Protein AF-A0A957NNP3-F1 (afdb_monomer_lite)

Structure (mmCIF, N/CA/C/O backbone):
data_AF-A0A957NNP3-F1
#
_entry.id   AF-A0A957NNP3-F1
#
loop_
_atom_site.group_PDB
_atom_site.id
_atom_site.type_symbol
_atom_site.label_atom_id
_atom_site.label_alt_id
_atom_site.label_comp_id
_atom_site.label_asym_id
_atom_site.label_entity_id
_atom_site.label_seq_id
_atom_site.pdbx_PDB_ins_code
_atom_site.Cartn_x
_atom_site.Cartn_y
_atom_site.Cartn_z
_atom_site.occupancy
_atom_site.B_iso_or_equiv
_atom_site.auth_seq_id
_atom_site.auth_comp_id
_atom_site.auth_asym_id
_atom_site.auth_atom_id
_atom_site.pdbx_PDB_model_num
ATOM 1 N N . MET A 1 1 ? 51.522 20.400 -14.961 1.00 45.00 1 MET A N 1
ATOM 2 C CA . MET A 1 1 ? 50.065 20.532 -15.173 1.00 45.00 1 MET A CA 1
ATOM 3 C C . MET A 1 1 ? 49.375 19.572 -14.214 1.00 45.00 1 MET A C 1
ATOM 5 O O . MET A 1 1 ? 49.396 18.373 -14.444 1.00 45.00 1 MET A O 1
ATOM 9 N N . ILE A 1 2 ? 48.921 20.078 -13.067 1.00 52.78 2 ILE A N 1
ATOM 10 C CA . ILE A 1 2 ? 48.320 19.296 -11.973 1.00 52.78 2 ILE A CA 1
ATOM 11 C C . ILE A 1 2 ? 46.794 19.469 -12.085 1.00 52.78 2 ILE A C 1
ATOM 13 O O . ILE A 1 2 ? 46.351 20.611 -12.205 1.00 52.78 2 ILE A O 1
ATOM 17 N N . PRO A 1 3 ? 45.986 18.390 -12.122 1.00 54.59 3 PRO A N 1
ATOM 18 C CA . PRO A 1 3 ? 44.580 18.483 -12.511 1.00 54.59 3 PRO A CA 1
ATOM 19 C C . PRO A 1 3 ? 43.700 19.078 -11.400 1.00 54.59 3 PRO A C 1
ATOM 21 O O . PRO A 1 3 ? 43.605 18.533 -10.300 1.00 54.59 3 PRO A O 1
ATOM 24 N N . MET A 1 4 ? 43.002 20.166 -11.740 1.00 53.56 4 MET A N 1
ATOM 25 C CA . MET A 1 4 ? 42.081 20.948 -10.894 1.00 53.56 4 MET A CA 1
ATOM 26 C C . MET A 1 4 ? 40.842 20.170 -10.393 1.00 53.56 4 MET A C 1
ATOM 28 O O . MET A 1 4 ? 40.128 20.649 -9.518 1.00 53.56 4 MET A O 1
ATOM 32 N N . GLN A 1 5 ? 40.601 18.944 -10.873 1.00 57.09 5 GLN A N 1
ATOM 33 C CA . GLN A 1 5 ? 39.438 18.116 -10.506 1.00 57.09 5 GLN A CA 1
ATOM 34 C C . GLN A 1 5 ? 39.446 17.648 -9.034 1.00 57.09 5 GLN A C 1
ATOM 36 O O . GLN A 1 5 ? 38.404 17.303 -8.482 1.00 57.09 5 GLN A O 1
ATOM 41 N N . LYS A 1 6 ? 40.615 17.617 -8.378 1.00 48.94 6 LYS A N 1
ATOM 42 C CA . LYS A 1 6 ? 40.778 17.004 -7.046 1.00 48.94 6 LYS A CA 1
ATOM 43 C C . LYS A 1 6 ? 40.419 17.922 -5.871 1.00 48.94 6 LYS A C 1
ATOM 45 O O . LYS A 1 6 ? 40.301 17.424 -4.762 1.00 48.94 6 LYS A O 1
ATOM 50 N N . TRP A 1 7 ? 40.230 19.227 -6.089 1.00 47.53 7 TRP A N 1
ATOM 51 C CA . TRP A 1 7 ? 39.907 20.188 -5.018 1.00 47.53 7 TRP A CA 1
ATOM 52 C C . TRP A 1 7 ? 38.413 20.494 -4.857 1.00 47.53 7 TRP A C 1
ATOM 54 O O . TRP A 1 7 ? 38.002 20.930 -3.785 1.00 47.53 7 TRP A O 1
ATOM 64 N N . LEU A 1 8 ? 37.582 20.192 -5.859 1.00 55.84 8 LEU A N 1
ATOM 65 C CA . LEU A 1 8 ? 36.124 20.323 -5.739 1.00 55.84 8 LEU A CA 1
ATOM 66 C C . LEU A 1 8 ? 35.516 19.202 -4.875 1.00 55.84 8 LEU A C 1
ATOM 68 O O . LEU A 1 8 ? 34.626 19.466 -4.072 1.00 55.84 8 LEU A O 1
ATOM 72 N N . LEU A 1 9 ? 36.046 17.974 -4.951 1.00 53.16 9 LEU A N 1
ATOM 73 C CA . LEU A 1 9 ? 35.546 16.838 -4.159 1.00 53.16 9 LEU A CA 1
ATOM 74 C C . LEU A 1 9 ? 35.877 16.943 -2.660 1.00 53.16 9 LEU A C 1
ATOM 76 O O . LEU A 1 9 ? 35.044 16.601 -1.824 1.00 53.16 9 LEU A O 1
ATOM 80 N N . THR A 1 10 ? 37.056 17.453 -2.294 1.00 52.78 10 THR A N 1
ATOM 81 C CA . THR A 1 10 ? 37.451 17.588 -0.880 1.00 52.78 10 THR A CA 1
ATOM 82 C C . THR A 1 10 ? 36.691 18.715 -0.178 1.00 52.78 10 THR A C 1
ATOM 84 O O . THR A 1 10 ? 36.373 18.606 1.005 1.00 52.78 10 THR A O 1
ATOM 87 N N . SER A 1 11 ? 36.344 19.782 -0.907 1.00 51.28 11 SER A N 1
ATOM 88 C CA . SER A 1 11 ? 35.591 20.917 -0.364 1.00 51.28 11 SER A CA 1
ATOM 89 C C . SER A 1 11 ? 34.114 20.571 -0.125 1.00 51.28 11 SER A C 1
ATOM 91 O O . SER A 1 11 ? 33.598 20.843 0.957 1.00 51.28 11 SER A O 1
ATOM 93 N N . VAL A 1 12 ? 33.461 19.855 -1.051 1.00 51.03 12 VAL A N 1
ATOM 94 C CA . VAL A 1 12 ? 32.070 19.390 -0.865 1.00 51.03 12 VAL A CA 1
ATOM 95 C C . VAL A 1 12 ? 31.968 18.369 0.279 1.00 51.03 12 VAL A C 1
ATOM 97 O O . VAL A 1 12 ? 31.033 18.435 1.074 1.00 51.03 12 VAL A O 1
ATOM 100 N N . CYS A 1 13 ? 32.969 17.495 0.447 1.00 40.59 13 CYS A N 1
ATOM 101 C CA . CYS A 1 13 ? 33.000 16.516 1.541 1.00 40.59 13 CYS A CA 1
ATOM 102 C C . CYS A 1 13 ? 33.143 17.168 2.934 1.00 40.59 13 CYS A C 1
ATOM 104 O O . CYS A 1 13 ? 32.608 16.667 3.921 1.00 40.59 13 CYS A O 1
ATOM 106 N N . THR A 1 14 ? 33.802 18.330 3.021 1.00 49.47 14 THR A N 1
ATOM 107 C CA . THR A 1 14 ? 34.000 19.031 4.303 1.00 49.47 14 THR A CA 1
ATOM 108 C C . THR A 1 14 ? 32.769 19.855 4.711 1.00 49.47 14 THR A C 1
ATOM 110 O O . THR A 1 14 ? 32.482 19.981 5.898 1.00 49.47 14 THR A O 1
ATOM 113 N N . VAL A 1 15 ? 31.987 20.361 3.747 1.00 45.94 15 VAL A N 1
ATOM 114 C CA . VAL A 1 15 ? 30.753 21.126 4.024 1.00 45.94 15 VAL A CA 1
ATOM 115 C C . VAL A 1 15 ? 29.612 20.219 4.513 1.00 45.94 15 VAL A C 1
ATOM 117 O O . VAL A 1 15 ? 28.857 20.618 5.397 1.00 45.94 15 VAL A O 1
ATOM 120 N N . VAL A 1 16 ? 29.525 18.974 4.027 1.00 49.66 16 VAL A N 1
ATOM 121 C CA . VAL A 1 16 ? 28.501 18.004 4.475 1.00 49.66 16 VAL A CA 1
ATOM 122 C C . VAL A 1 16 ? 28.732 17.544 5.923 1.00 49.66 16 VAL A C 1
ATOM 124 O O . VAL A 1 16 ? 27.773 17.295 6.650 1.00 49.66 16 VAL A O 1
ATOM 127 N N . LEU A 1 17 ? 29.983 17.506 6.394 1.00 47.06 17 LEU A N 1
ATOM 128 C CA . LEU A 1 17 ? 30.309 17.072 7.759 1.00 47.06 17 LEU A CA 1
ATOM 129 C C . LEU A 1 17 ? 30.000 18.115 8.850 1.00 47.06 17 LEU A C 1
ATOM 131 O O . LEU A 1 17 ? 29.878 17.742 10.014 1.00 47.06 17 LEU A O 1
ATOM 135 N N . ILE A 1 18 ? 29.828 19.397 8.507 1.00 48.03 18 ILE A N 1
ATOM 136 C CA . ILE A 1 18 ? 29.581 20.466 9.497 1.00 48.03 18 ILE A CA 1
ATOM 137 C C . ILE A 1 18 ? 28.079 20.675 9.774 1.00 48.03 18 ILE A C 1
ATOM 139 O O . ILE A 1 18 ? 27.718 21.158 10.846 1.00 48.03 18 ILE A O 1
ATOM 143 N N . PHE A 1 19 ? 27.178 20.232 8.891 1.00 40.00 19 PHE A N 1
ATOM 144 C CA . PHE A 1 19 ? 25.727 20.337 9.132 1.00 40.00 19 PHE A CA 1
ATOM 145 C C . PHE A 1 19 ? 25.160 19.240 10.054 1.00 40.00 19 PHE A C 1
ATOM 147 O O . PHE A 1 19 ? 24.037 19.362 10.537 1.00 40.00 19 PHE A O 1
ATOM 154 N N . VAL A 1 20 ? 25.940 18.194 10.349 1.00 49.53 20 VAL A N 1
ATOM 155 C CA . VAL A 1 20 ? 25.523 17.057 11.194 1.00 49.53 20 VAL A CA 1
ATOM 156 C C . VAL A 1 20 ? 25.648 17.350 12.702 1.00 49.53 20 VAL A C 1
ATOM 158 O O . VAL A 1 20 ? 25.096 16.619 13.517 1.00 49.53 20 VAL A O 1
ATOM 161 N N . ALA A 1 21 ? 26.309 18.440 13.108 1.00 53.97 21 ALA A N 1
ATOM 162 C CA . ALA A 1 21 ? 26.620 18.707 14.521 1.00 53.97 21 ALA A CA 1
ATOM 163 C C . ALA A 1 21 ? 25.778 19.819 15.191 1.00 53.97 21 ALA A C 1
ATOM 165 O O . ALA A 1 21 ? 26.074 20.200 16.322 1.00 53.97 21 ALA A O 1
ATOM 166 N N . GLY A 1 22 ? 24.759 20.370 14.516 1.00 48.19 22 GLY A N 1
ATOM 167 C CA . GLY A 1 22 ? 24.204 21.688 14.868 1.00 48.19 22 GLY A CA 1
ATOM 168 C C . GLY A 1 22 ? 22.703 21.808 15.138 1.00 48.19 22 GLY A C 1
ATOM 169 O O . GLY A 1 22 ? 22.242 22.932 15.320 1.00 48.19 22 GLY A O 1
ATOM 170 N N . CYS A 1 23 ? 21.921 20.727 15.182 1.00 36.09 23 CYS A N 1
ATOM 171 C CA . CYS A 1 23 ? 20.535 20.816 15.649 1.00 36.09 23 CYS A CA 1
ATOM 172 C C . CYS A 1 23 ? 20.313 19.826 16.786 1.00 36.09 23 CYS A C 1
ATOM 174 O O . CYS A 1 23 ? 20.590 18.638 16.664 1.00 36.09 23 CYS A O 1
ATOM 176 N N . ALA A 1 24 ? 19.912 20.388 17.917 1.00 50.41 24 ALA A N 1
ATOM 177 C CA . ALA A 1 24 ? 19.797 19.784 19.225 1.00 50.41 24 ALA A CA 1
ATOM 178 C C . ALA A 1 24 ? 19.289 18.335 19.238 1.00 50.41 24 ALA A C 1
ATOM 180 O O . ALA A 1 24 ? 18.303 17.975 18.599 1.00 50.41 24 ALA A O 1
ATOM 181 N N . LEU A 1 25 ? 19.932 17.558 20.107 1.00 53.69 25 LEU A N 1
ATOM 182 C CA . LEU A 1 25 ? 19.373 16.390 20.765 1.00 53.69 25 LEU A CA 1
ATOM 183 C C . LEU A 1 25 ? 17.970 16.718 21.294 1.00 53.69 25 LEU A C 1
ATOM 185 O O . LEU A 1 25 ? 17.814 17.300 22.366 1.00 53.69 25 LEU A O 1
ATOM 189 N N . GLN A 1 26 ? 16.951 16.316 20.550 1.00 56.22 26 GLN A N 1
ATOM 190 C CA . GLN A 1 26 ? 15.642 16.037 21.109 1.00 56.22 26 GLN A CA 1
ATOM 191 C C . GLN A 1 26 ? 15.427 14.542 20.907 1.00 56.22 26 GLN A C 1
ATOM 193 O O . GLN A 1 26 ? 15.399 14.097 19.757 1.00 56.22 26 GLN A O 1
ATOM 198 N N . PRO A 1 27 ? 15.312 13.726 21.970 1.00 55.25 27 PRO A N 1
ATOM 199 C CA . PRO A 1 27 ? 14.700 12.425 21.791 1.00 55.25 27 PRO A CA 1
ATOM 200 C C . PRO A 1 27 ? 13.289 12.694 21.267 1.00 55.25 27 PRO A C 1
ATOM 202 O O . PRO A 1 27 ? 12.442 13.222 21.987 1.00 55.25 27 PRO A O 1
ATOM 205 N N . ILE A 1 28 ? 13.054 12.382 19.994 1.00 58.28 28 ILE A N 1
ATOM 206 C CA . ILE A 1 28 ? 11.709 12.295 19.439 1.00 58.28 28 ILE A CA 1
ATOM 207 C C . ILE A 1 28 ? 11.090 11.090 20.148 1.00 58.28 28 ILE A C 1
ATOM 209 O O . ILE A 1 28 ? 11.238 9.948 19.720 1.00 58.28 28 ILE A O 1
ATOM 213 N N . GLN A 1 29 ? 10.504 11.314 21.322 1.00 55.88 29 GLN A N 1
ATOM 214 C CA . GLN A 1 29 ? 9.625 10.325 21.921 1.00 55.88 29 GLN A CA 1
ATOM 215 C C . GLN A 1 29 ? 8.462 10.174 20.939 1.00 55.88 29 GLN A C 1
ATOM 217 O O . GLN A 1 29 ? 7.832 11.185 20.620 1.00 55.88 29 GLN A O 1
ATOM 222 N N . PRO A 1 30 ? 8.152 8.968 20.436 1.00 57.44 30 PRO A N 1
ATOM 223 C CA . PRO A 1 30 ? 6.874 8.751 19.785 1.00 57.44 30 PRO A CA 1
ATOM 224 C C . PRO A 1 30 ? 5.788 8.949 20.851 1.00 57.44 30 PRO A C 1
ATOM 226 O O . PRO A 1 30 ? 5.414 8.029 21.576 1.00 57.44 30 PRO A O 1
ATOM 229 N N . THR A 1 31 ? 5.311 10.186 21.011 1.00 60.16 31 THR A N 1
ATOM 230 C CA . THR A 1 31 ? 4.087 10.480 21.752 1.00 60.16 31 THR A CA 1
ATOM 231 C C . THR A 1 31 ? 2.938 10.058 20.860 1.00 60.16 31 THR A C 1
ATOM 233 O O . THR A 1 31 ? 2.393 10.821 20.073 1.00 60.16 31 THR A O 1
ATOM 236 N N . GLY A 1 32 ? 2.650 8.772 20.955 1.00 52.97 32 GLY A N 1
ATOM 237 C CA . GLY A 1 32 ? 1.648 8.095 20.171 1.00 52.97 32 GLY A CA 1
ATOM 238 C C . GLY A 1 32 ? 1.710 6.622 20.505 1.00 52.97 32 GLY A C 1
ATOM 239 O O . GLY A 1 32 ? 2.036 5.804 19.655 1.00 52.97 32 GLY A O 1
ATOM 240 N N . ALA A 1 33 ? 1.377 6.271 21.749 1.00 58.78 33 ALA A N 1
ATOM 241 C CA . ALA A 1 33 ? 0.719 4.995 21.970 1.00 58.78 33 ALA A CA 1
ATOM 242 C C . ALA A 1 33 ? -0.636 5.107 21.259 1.00 58.78 33 ALA A C 1
ATOM 244 O O . ALA A 1 33 ? -1.652 5.431 21.873 1.00 58.78 33 ALA A O 1
ATOM 245 N N . GLY A 1 34 ? -0.614 4.951 19.931 1.00 51.41 34 GLY A N 1
ATOM 246 C CA . GLY A 1 34 ? -1.809 4.673 19.164 1.00 51.41 34 GLY A CA 1
ATOM 247 C C . GLY A 1 34 ? -2.440 3.484 19.854 1.00 51.41 34 GLY A C 1
ATOM 248 O O . GLY A 1 34 ? -1.780 2.467 20.075 1.00 51.41 34 GLY A O 1
ATOM 249 N N . THR A 1 35 ? -3.664 3.668 20.323 1.00 50.19 35 THR A N 1
ATOM 250 C CA . THR A 1 35 ? -4.441 2.598 20.919 1.00 50.19 35 THR A CA 1
ATOM 251 C C . THR A 1 35 ? -4.544 1.542 19.831 1.00 50.19 35 THR A C 1
ATOM 253 O O . THR A 1 35 ? -5.292 1.709 18.872 1.00 50.19 35 THR A O 1
ATOM 256 N N . GLN A 1 36 ? -3.704 0.508 19.911 1.00 57.47 36 GLN A N 1
ATOM 257 C CA . GLN A 1 36 ? -3.838 -0.654 19.053 1.00 57.47 36 GLN A CA 1
ATOM 258 C C . GLN A 1 36 ? -5.286 -1.105 19.236 1.00 57.47 36 GLN A C 1
ATOM 260 O O . GLN A 1 36 ? -5.696 -1.251 20.394 1.00 57.47 36 GLN A O 1
ATOM 265 N N . PRO A 1 37 ? -6.079 -1.269 18.165 1.00 59.91 37 PRO A N 1
ATOM 266 C CA . PRO A 1 37 ? -7.419 -1.793 18.309 1.00 59.91 37 PRO A CA 1
ATOM 267 C C . PRO A 1 37 ? -7.274 -3.167 18.959 1.00 59.91 37 PRO A C 1
ATOM 269 O O . PRO A 1 37 ? -6.854 -4.137 18.327 1.00 59.91 37 PRO A O 1
ATOM 272 N N . THR A 1 38 ? -7.545 -3.260 20.257 1.00 53.78 38 THR A N 1
ATOM 273 C CA . THR A 1 38 ? -7.820 -4.530 20.906 1.00 53.78 38 THR A CA 1
ATOM 274 C C . THR A 1 38 ? -9.114 -4.979 20.262 1.00 53.78 38 THR A C 1
ATOM 276 O O . THR A 1 38 ? -10.176 -4.450 20.580 1.00 53.78 38 THR A O 1
ATOM 279 N N . GLY A 1 39 ? -8.996 -5.857 19.262 1.00 60.16 39 GLY A N 1
ATOM 280 C CA . GLY A 1 39 ? -10.104 -6.396 18.487 1.00 60.16 39 GLY A CA 1
ATOM 281 C C . GLY A 1 39 ? -11.089 -7.109 19.401 1.00 60.16 39 GLY A C 1
ATOM 282 O O . GLY A 1 39 ? -11.026 -8.321 19.589 1.00 60.16 39 GLY A O 1
ATOM 283 N N . ALA A 1 40 ? -11.987 -6.341 20.004 1.00 56.44 40 ALA A N 1
ATOM 284 C CA . ALA A 1 40 ? -13.113 -6.835 20.756 1.00 56.44 40 ALA A CA 1
ATOM 285 C C . ALA A 1 40 ? -14.170 -7.288 19.745 1.00 56.44 40 ALA A C 1
ATOM 287 O O . ALA A 1 40 ? -15.031 -6.510 19.363 1.00 56.44 40 ALA A O 1
ATOM 288 N N . GLY A 1 41 ? -14.068 -8.537 19.283 1.00 58.16 41 GLY A N 1
ATOM 289 C CA . GLY A 1 41 ? -15.188 -9.302 18.721 1.00 58.16 41 GLY A CA 1
ATOM 290 C C . GLY A 1 41 ? -16.009 -8.652 17.599 1.00 58.16 41 GLY A C 1
ATOM 291 O O . GLY A 1 41 ? -17.196 -8.952 17.491 1.00 58.16 41 GLY A O 1
ATOM 292 N N . THR A 1 42 ? -15.429 -7.779 16.776 1.00 67.56 42 THR A N 1
ATOM 293 C CA . THR A 1 42 ? -16.121 -7.228 15.604 1.00 67.56 42 THR A CA 1
ATOM 294 C C . THR A 1 42 ? -16.102 -8.261 14.483 1.00 67.56 42 THR A C 1
ATOM 296 O O . THR A 1 42 ? -15.046 -8.810 14.167 1.00 67.56 42 THR A O 1
ATOM 299 N N . VAL A 1 43 ? -17.263 -8.528 13.876 1.00 84.62 43 VAL A N 1
ATOM 300 C CA . VAL A 1 43 ? -17.341 -9.325 12.644 1.00 84.62 43 VAL A CA 1
ATOM 301 C C . VAL A 1 43 ? -16.458 -8.640 11.595 1.00 84.62 43 VAL A C 1
ATOM 303 O O . VAL A 1 43 ? -16.671 -7.450 11.342 1.00 84.62 43 VAL A O 1
ATOM 306 N N . PRO A 1 44 ? -15.465 -9.337 11.018 1.00 86.75 44 PRO A N 1
ATOM 307 C CA . PRO A 1 44 ? -14.641 -8.753 9.975 1.00 86.75 44 PRO A CA 1
ATOM 308 C C . PRO A 1 44 ? -15.493 -8.271 8.798 1.00 86.75 44 PRO A C 1
ATOM 310 O O . PRO A 1 44 ? -16.488 -8.900 8.429 1.00 86.75 44 PRO A O 1
ATOM 313 N N . ILE A 1 45 ? -15.107 -7.149 8.201 1.00 89.62 45 ILE A N 1
ATOM 314 C CA . ILE A 1 45 ? -15.766 -6.603 7.011 1.00 89.62 45 ILE A CA 1
ATOM 315 C C . ILE A 1 45 ? -14.861 -6.752 5.789 1.00 89.62 45 ILE A C 1
ATOM 317 O O . ILE A 1 45 ? -13.649 -6.928 5.898 1.00 89.62 45 ILE A O 1
ATOM 321 N N . LYS A 1 46 ? -15.435 -6.657 4.591 1.00 91.31 46 LYS A N 1
ATOM 322 C CA . LYS A 1 46 ? -14.629 -6.500 3.376 1.00 91.31 46 LYS A CA 1
ATOM 323 C C . LYS A 1 46 ? -14.187 -5.048 3.250 1.00 91.31 46 LYS A C 1
ATOM 325 O O . LYS A 1 46 ? -14.996 -4.148 3.475 1.00 91.31 46 LYS A O 1
ATOM 330 N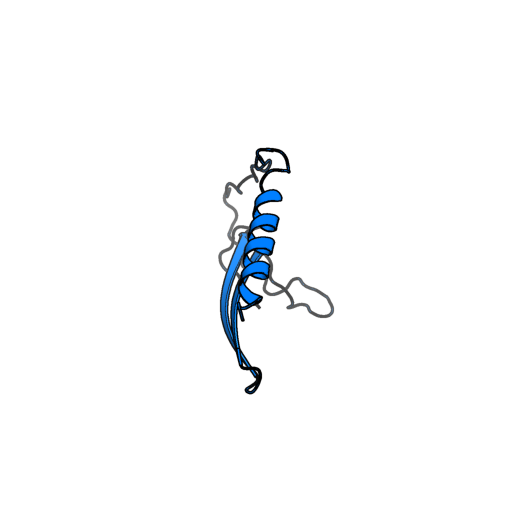 N . GLY A 1 47 ? -12.939 -4.825 2.845 1.00 90.25 47 GLY A N 1
ATOM 331 C CA . GLY A 1 47 ? -12.485 -3.511 2.403 1.00 90.25 47 GLY A CA 1
ATOM 332 C C . GLY A 1 47 ? -13.384 -2.993 1.280 1.00 90.25 47 GLY A C 1
ATOM 333 O O . GLY A 1 47 ? -13.831 -3.766 0.426 1.00 90.25 47 GLY A O 1
ATOM 334 N N . ALA A 1 48 ? -13.697 -1.700 1.305 1.00 91.44 48 ALA A N 1
ATOM 335 C CA . ALA A 1 48 ? -14.518 -1.092 0.263 1.00 91.44 48 ALA A CA 1
ATOM 336 C C . ALA A 1 48 ? -13.709 -1.012 -1.038 1.00 91.44 48 ALA A C 1
ATOM 338 O O . ALA A 1 48 ? -12.519 -0.712 -0.992 1.00 91.44 48 ALA A O 1
ATOM 339 N N . ALA A 1 49 ? -14.343 -1.289 -2.177 1.00 91.12 49 ALA A N 1
ATOM 340 C CA . ALA A 1 49 ? -13.739 -1.173 -3.513 1.00 91.12 49 ALA A CA 1
ATOM 341 C C . ALA A 1 49 ? -13.961 0.217 -4.146 1.00 91.12 49 ALA A C 1
ATOM 343 O O . ALA A 1 49 ? -13.858 0.373 -5.354 1.00 91.12 49 ALA A O 1
ATOM 344 N N . GLY A 1 50 ? -14.400 1.184 -3.339 1.00 90.50 50 GLY A N 1
ATOM 345 C CA . GLY A 1 50 ? -14.759 2.535 -3.748 1.00 90.50 50 GLY A CA 1
ATOM 346 C C . GLY A 1 50 ? -15.136 3.367 -2.527 1.00 90.50 50 GLY A C 1
ATOM 347 O O . GLY A 1 50 ? -15.657 2.827 -1.544 1.00 90.50 50 GLY A O 1
ATOM 348 N N . LEU A 1 51 ? -14.871 4.672 -2.575 1.00 88.44 51 LEU A N 1
ATOM 349 C CA . LEU A 1 51 ? -15.223 5.612 -1.502 1.00 88.44 51 LEU A CA 1
ATOM 350 C C . LEU A 1 51 ? -16.580 6.305 -1.717 1.00 88.44 51 LEU A C 1
ATOM 352 O O . LEU A 1 51 ? -17.045 7.008 -0.821 1.00 88.44 51 LEU A O 1
ATOM 356 N N . GLY A 1 52 ? -17.240 6.068 -2.858 1.00 89.88 52 GLY A N 1
ATOM 357 C CA . GLY A 1 52 ? -18.604 6.540 -3.116 1.00 89.88 52 GLY A CA 1
ATOM 358 C C . GLY A 1 52 ? -18.714 7.996 -3.575 1.00 89.88 52 GLY A C 1
ATOM 359 O O . GLY A 1 52 ? -19.735 8.629 -3.316 1.00 89.88 52 GLY A O 1
ATOM 360 N N . ASP A 1 53 ? -17.689 8.528 -4.243 1.00 91.00 53 ASP A N 1
ATOM 361 C CA . ASP A 1 53 ? -17.782 9.821 -4.930 1.00 91.00 53 ASP A CA 1
ATOM 362 C C . ASP A 1 53 ? -18.857 9.789 -6.037 1.00 91.00 53 ASP A C 1
ATOM 364 O O . ASP A 1 53 ? -19.066 8.764 -6.685 1.00 91.00 53 ASP A O 1
ATOM 368 N N . GLU A 1 54 ? -19.552 10.905 -6.266 1.00 94.44 54 GLU A N 1
ATOM 369 C CA . GLU A 1 54 ? -20.655 10.962 -7.239 1.00 94.44 54 GLU A CA 1
ATOM 370 C C . GLU A 1 54 ? -20.168 10.798 -8.686 1.00 94.44 54 GLU A C 1
ATOM 372 O O . GLU A 1 54 ? -20.847 10.181 -9.510 1.00 94.44 54 GLU A O 1
ATOM 377 N N . LEU A 1 55 ? -18.984 11.328 -8.997 1.00 94.75 55 LEU A N 1
ATOM 378 C CA . LEU A 1 55 ? -18.400 11.260 -10.334 1.00 94.75 55 LEU A CA 1
ATOM 379 C C . LEU A 1 55 ? -17.587 9.975 -10.522 1.00 94.75 55 LEU A C 1
ATOM 381 O O . LEU A 1 55 ? -17.564 9.418 -11.622 1.00 94.75 55 LEU A O 1
ATOM 385 N N . PHE A 1 56 ? -16.954 9.485 -9.454 1.00 93.06 56 PHE A N 1
ATOM 386 C CA . PHE A 1 56 ? -16.107 8.293 -9.465 1.00 93.06 56 PHE A CA 1
ATOM 387 C C . PHE A 1 56 ? -16.441 7.345 -8.301 1.00 93.06 56 PHE A C 1
ATOM 389 O O . PHE A 1 56 ? -15.635 7.166 -7.386 1.00 93.06 56 PHE A O 1
ATOM 396 N N . PRO A 1 57 ? -17.601 6.668 -8.333 1.00 90.50 57 PRO A N 1
ATOM 397 C CA . PRO A 1 57 ? -18.082 5.872 -7.198 1.00 90.50 57 PRO A CA 1
ATOM 398 C C . PRO A 1 57 ? -17.159 4.708 -6.818 1.00 90.50 57 PRO A C 1
ATOM 400 O O . PRO A 1 57 ? -17.128 4.300 -5.657 1.00 90.50 57 PRO A O 1
ATOM 403 N N . ASN A 1 58 ? -16.381 4.211 -7.783 1.00 90.56 58 ASN A N 1
ATOM 404 C CA . ASN A 1 58 ? -15.439 3.106 -7.604 1.00 90.56 58 ASN A CA 1
ATOM 405 C C . ASN A 1 58 ? -14.006 3.576 -7.302 1.00 90.56 58 ASN A C 1
ATOM 407 O O . ASN A 1 58 ? -13.113 2.746 -7.215 1.00 90.56 58 ASN A O 1
ATOM 411 N N . ALA A 1 59 ? -13.751 4.885 -7.199 1.00 91.00 59 ALA A N 1
ATOM 412 C CA . ALA A 1 59 ? -12.408 5.376 -6.917 1.00 91.00 59 ALA A CA 1
ATOM 413 C C . ALA A 1 59 ? -12.053 5.216 -5.435 1.00 91.00 59 ALA A C 1
ATOM 415 O O . ALA A 1 59 ? -12.856 5.506 -4.539 1.00 91.00 59 ALA A O 1
ATOM 416 N N . GLY A 1 60 ? -10.805 4.816 -5.199 1.00 90.44 60 GLY A N 1
ATOM 417 C CA . GLY A 1 60 ? -10.251 4.616 -3.868 1.00 90.44 60 GLY A CA 1
ATOM 418 C C . GLY A 1 60 ? -10.710 3.317 -3.208 1.00 90.44 60 GLY A C 1
ATOM 419 O O . GLY A 1 60 ? -11.580 2.605 -3.692 1.00 90.44 60 GLY A O 1
ATOM 420 N N . ASN A 1 61 ? -10.107 3.015 -2.064 1.00 94.00 61 ASN A N 1
ATOM 421 C CA . ASN A 1 61 ? -10.349 1.785 -1.323 1.00 94.00 61 ASN A CA 1
ATOM 422 C C . ASN A 1 61 ? -10.495 2.104 0.165 1.00 94.00 61 ASN A C 1
ATOM 424 O O . ASN A 1 61 ? -9.849 3.018 0.677 1.00 94.00 61 ASN A O 1
ATOM 428 N N . GLY A 1 62 ? -11.375 1.375 0.850 1.00 91.62 62 GLY A N 1
ATOM 429 C CA . GLY A 1 62 ? -11.727 1.645 2.246 1.00 91.62 62 GLY A CA 1
ATOM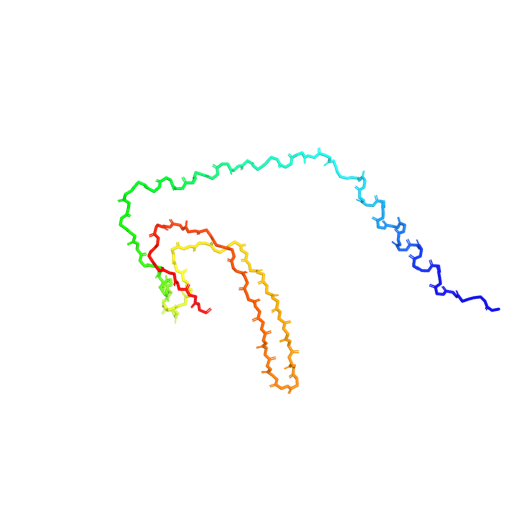 430 C C . GLY A 1 62 ? -11.359 0.515 3.202 1.00 91.62 62 GLY A C 1
ATOM 431 O O . GLY A 1 62 ? -11.174 -0.633 2.801 1.00 91.62 62 GLY A O 1
ATOM 432 N N . GLY A 1 63 ? -11.330 0.840 4.496 1.00 93.56 63 GLY A N 1
ATOM 433 C CA . GLY A 1 63 ? -11.018 -0.098 5.582 1.00 93.56 63 GLY A CA 1
ATOM 434 C C . GLY A 1 63 ? -9.565 -0.049 6.060 1.00 93.56 63 GLY A C 1
ATOM 435 O O . GLY A 1 63 ? -9.213 -0.710 7.038 1.00 93.56 63 GLY A O 1
ATOM 436 N N . TYR A 1 64 ? -8.731 0.753 5.404 1.00 94.69 64 TYR A N 1
ATOM 437 C CA . TYR A 1 64 ? -7.357 1.017 5.800 1.00 94.69 64 TYR A CA 1
ATOM 438 C C . TYR A 1 64 ? -6.950 2.439 5.404 1.00 94.69 64 TYR A C 1
ATOM 440 O O . TYR A 1 64 ? -7.527 3.031 4.495 1.00 94.69 64 TYR A O 1
ATOM 448 N N . ASP A 1 65 ? -5.964 2.971 6.112 1.00 94.06 65 ASP A N 1
ATOM 449 C CA . ASP A 1 65 ? -5.290 4.229 5.820 1.00 94.06 65 ASP A CA 1
ATOM 450 C C . ASP A 1 65 ? -3.874 3.918 5.327 1.00 94.06 65 ASP A C 1
ATOM 452 O O . ASP A 1 65 ? -3.143 3.153 5.961 1.00 94.06 65 ASP A O 1
ATOM 456 N N . VAL A 1 66 ? -3.486 4.444 4.165 1.00 95.50 66 VAL A N 1
ATOM 457 C CA . VAL A 1 66 ? -2.150 4.185 3.618 1.00 95.50 66 VAL A CA 1
ATOM 458 C C . VAL A 1 66 ? -1.172 5.196 4.183 1.00 95.50 66 VAL A C 1
ATOM 460 O O . VAL A 1 66 ? -1.324 6.398 4.001 1.00 95.50 66 VAL A O 1
ATOM 463 N N . GLN A 1 67 ? -0.111 4.699 4.809 1.00 97.62 67 GLN A N 1
ATOM 464 C CA . GLN A 1 67 ? 0.913 5.546 5.405 1.00 97.62 67 GLN A CA 1
ATOM 465 C C . GLN A 1 67 ? 2.072 5.817 4.452 1.00 97.62 67 GLN A C 1
ATOM 467 O O . GLN A 1 67 ? 2.630 6.913 4.464 1.00 97.62 67 GLN A O 1
ATOM 472 N N . GLN A 1 68 ? 2.469 4.815 3.663 1.00 97.94 68 GLN A N 1
ATOM 473 C CA . GLN A 1 68 ? 3.640 4.923 2.802 1.00 97.94 68 GLN A CA 1
ATOM 474 C C . GLN A 1 68 ? 3.560 3.986 1.601 1.00 97.94 68 GLN A C 1
ATOM 476 O O . GLN A 1 68 ? 3.124 2.840 1.713 1.00 97.94 68 GLN A O 1
ATOM 481 N N . TYR A 1 69 ? 4.074 4.485 0.481 1.00 97.50 69 TYR A N 1
ATOM 482 C CA . TYR A 1 69 ? 4.427 3.702 -0.691 1.00 97.50 69 TYR A CA 1
ATOM 483 C C . TYR A 1 69 ? 5.939 3.723 -0.856 1.00 97.50 69 TYR A C 1
ATOM 485 O O . TYR A 1 69 ? 6.546 4.796 -0.872 1.00 97.50 69 TYR A O 1
ATOM 493 N N . ASP A 1 70 ? 6.520 2.544 -1.001 1.00 98.38 70 ASP A N 1
ATOM 494 C CA . ASP A 1 70 ? 7.880 2.365 -1.484 1.00 98.38 70 ASP A CA 1
ATOM 495 C C . ASP A 1 70 ? 7.800 1.684 -2.851 1.00 98.38 70 ASP A C 1
ATOM 497 O O . ASP A 1 70 ? 7.221 0.601 -2.983 1.00 98.38 70 ASP A O 1
ATOM 501 N N . LEU A 1 71 ? 8.294 2.372 -3.879 1.00 98.00 71 LEU A N 1
ATOM 502 C CA . LEU A 1 71 ? 8.171 1.970 -5.273 1.00 98.00 71 LEU A CA 1
ATOM 503 C C . LEU A 1 71 ? 9.566 1.844 -5.878 1.00 98.00 71 LEU A C 1
ATOM 505 O O . LEU A 1 71 ? 10.252 2.847 -6.083 1.00 98.00 71 LEU A O 1
ATOM 509 N N . ASP A 1 72 ? 9.946 0.620 -6.225 1.00 98.25 72 ASP A N 1
ATOM 510 C CA . ASP A 1 72 ? 11.141 0.342 -7.015 1.00 98.25 72 ASP A CA 1
ATOM 511 C C . ASP A 1 72 ? 10.718 0.109 -8.466 1.00 98.25 72 ASP A C 1
ATOM 513 O O . ASP A 1 72 ? 10.091 -0.907 -8.781 1.00 98.25 72 ASP A O 1
ATOM 517 N N . LEU A 1 73 ? 10.993 1.087 -9.331 1.00 98.19 73 LEU A N 1
ATOM 518 C CA . LEU A 1 73 ? 10.517 1.121 -10.711 1.00 98.19 73 LEU A CA 1
ATOM 519 C C . LEU A 1 73 ? 11.683 1.168 -11.701 1.00 98.19 73 LEU A C 1
ATOM 521 O O . LEU A 1 73 ? 12.556 2.032 -11.631 1.00 98.19 73 LEU A O 1
ATOM 525 N N . ALA A 1 74 ? 11.613 0.307 -12.711 1.00 98.19 74 ALA A N 1
ATOM 526 C CA . ALA A 1 74 ? 12.388 0.402 -13.937 1.00 98.19 74 ALA A CA 1
ATOM 527 C C . ALA A 1 74 ? 11.493 0.934 -15.064 1.00 98.19 74 ALA A C 1
ATOM 529 O O . ALA A 1 74 ? 10.425 0.382 -15.341 1.00 98.19 74 ALA A O 1
ATOM 530 N N . VAL A 1 75 ? 11.939 2.011 -15.712 1.00 97.88 75 VAL A N 1
ATOM 531 C CA . VAL A 1 75 ? 11.180 2.718 -16.751 1.00 97.88 75 VAL A CA 1
ATOM 532 C C . VAL A 1 75 ? 11.910 2.625 -18.085 1.00 97.88 75 VAL A C 1
ATOM 534 O O . VAL A 1 75 ? 13.035 3.108 -18.220 1.00 97.88 75 VAL A O 1
ATOM 537 N N . ASP A 1 76 ? 11.239 2.066 -19.088 1.00 97.75 76 ASP A N 1
ATOM 538 C CA . ASP A 1 76 ? 11.632 2.150 -20.491 1.00 97.75 76 ASP A CA 1
ATOM 539 C C . ASP A 1 76 ? 10.730 3.161 -21.204 1.00 97.75 76 ASP A C 1
ATOM 541 O O . ASP A 1 76 ? 9.600 2.870 -21.600 1.00 97.75 76 ASP A O 1
ATOM 545 N N . VAL A 1 77 ? 11.244 4.380 -21.362 1.00 97.44 77 VAL A N 1
ATOM 546 C CA . VAL A 1 77 ? 10.507 5.484 -21.988 1.00 97.44 77 VAL A CA 1
ATOM 547 C C . VAL A 1 77 ? 10.307 5.254 -23.487 1.00 97.44 77 VAL A C 1
ATOM 549 O O . VAL A 1 77 ? 9.268 5.625 -24.025 1.00 97.44 77 VAL A O 1
ATOM 552 N N . ALA A 1 78 ? 11.280 4.643 -24.172 1.00 97.75 78 ALA A N 1
ATOM 553 C CA . ALA A 1 78 ? 11.237 4.476 -25.624 1.00 97.75 78 ALA A CA 1
ATOM 554 C C . ALA A 1 78 ? 10.140 3.492 -26.045 1.00 97.75 78 ALA A C 1
ATOM 556 O O . ALA A 1 78 ? 9.476 3.706 -27.059 1.00 97.75 78 ALA A O 1
ATOM 557 N N . ASN A 1 79 ? 9.933 2.447 -25.240 1.00 97.81 79 ASN A N 1
ATOM 558 C CA . ASN A 1 79 ? 8.891 1.447 -25.464 1.00 97.81 79 ASN A CA 1
ATOM 559 C C . ASN A 1 79 ? 7.617 1.694 -24.636 1.00 97.81 79 ASN A C 1
ATOM 561 O O . ASN A 1 79 ? 6.652 0.947 -24.780 1.00 97.81 79 ASN A O 1
ATOM 565 N N . ASN A 1 80 ? 7.595 2.743 -23.805 1.00 97.44 80 ASN A N 1
ATOM 566 C CA . ASN A 1 80 ? 6.493 3.098 -22.906 1.00 97.44 80 ASN A CA 1
ATOM 567 C C . ASN A 1 80 ? 6.091 1.952 -21.954 1.00 97.44 80 ASN A C 1
ATOM 569 O O . ASN A 1 80 ? 4.916 1.602 -21.833 1.00 97.44 80 ASN A O 1
ATOM 573 N N . ILE A 1 81 ? 7.084 1.349 -21.296 1.00 98.25 81 ILE A N 1
ATOM 574 C CA . ILE A 1 81 ? 6.902 0.240 -20.352 1.00 98.25 81 ILE A CA 1
ATOM 575 C C . ILE A 1 81 ? 7.448 0.643 -18.982 1.00 98.25 81 ILE A C 1
ATOM 577 O O . ILE A 1 81 ? 8.531 1.217 -18.872 1.00 98.25 81 ILE A O 1
ATOM 581 N N . ILE A 1 82 ? 6.711 0.293 -17.927 1.00 98.00 82 ILE A N 1
ATOM 582 C CA . ILE A 1 82 ? 7.159 0.404 -16.538 1.00 98.00 82 ILE A CA 1
ATOM 583 C C . ILE A 1 82 ? 7.007 -0.966 -15.886 1.00 98.00 82 ILE A C 1
ATOM 585 O O . ILE A 1 82 ? 5.957 -1.599 -15.985 1.00 98.00 82 ILE A O 1
ATOM 589 N N . THR A 1 83 ? 8.057 -1.414 -15.212 1.00 98.25 83 THR A N 1
ATOM 590 C CA . THR A 1 83 ? 8.049 -2.628 -14.388 1.00 98.25 83 THR A CA 1
ATOM 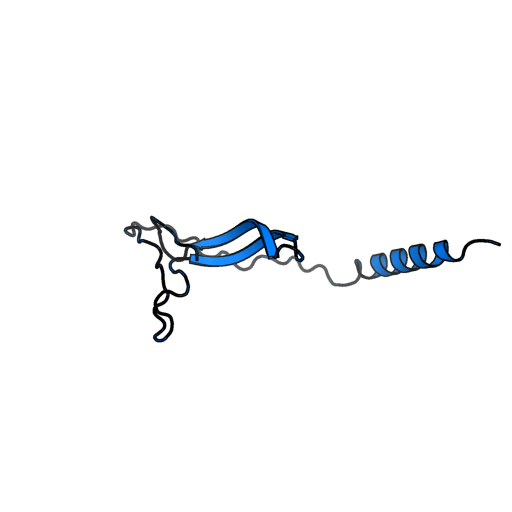591 C C . THR A 1 83 ? 8.572 -2.288 -13.009 1.00 98.25 83 THR A C 1
ATOM 593 O O . THR A 1 83 ? 9.426 -1.414 -12.891 1.00 98.25 83 THR A O 1
ATOM 596 N N . GLY A 1 84 ? 8.122 -2.978 -11.969 1.00 96.94 84 GLY A N 1
ATOM 597 C CA . GLY A 1 84 ? 8.616 -2.684 -10.636 1.00 96.94 84 GLY A CA 1
ATOM 598 C C . GLY A 1 84 ? 7.941 -3.470 -9.531 1.00 96.94 84 GLY A C 1
ATOM 599 O O . GLY A 1 84 ? 7.077 -4.311 -9.785 1.00 96.94 84 GLY A O 1
ATOM 600 N N . THR A 1 85 ? 8.349 -3.163 -8.306 1.00 98.50 85 THR A N 1
ATOM 601 C CA . THR A 1 85 ? 7.758 -3.685 -7.073 1.00 98.50 85 THR A CA 1
ATOM 602 C C . THR A 1 85 ? 7.217 -2.524 -6.252 1.00 98.50 85 THR A C 1
ATOM 604 O O . THR A 1 85 ? 7.898 -1.518 -6.071 1.00 98.50 85 THR A O 1
ATOM 607 N N . ALA A 1 86 ? 6.002 -2.684 -5.733 1.00 97.75 86 ALA A N 1
ATOM 608 C CA . ALA A 1 86 ? 5.400 -1.753 -4.793 1.00 97.75 86 ALA A CA 1
ATOM 609 C C . ALA A 1 86 ? 5.278 -2.416 -3.418 1.00 97.75 86 ALA A C 1
ATOM 611 O O . ALA A 1 86 ? 4.640 -3.462 -3.286 1.00 97.75 86 ALA A O 1
ATOM 612 N N . THR A 1 87 ? 5.861 -1.796 -2.395 1.00 98.19 87 THR A N 1
ATOM 613 C CA . THR A 1 87 ? 5.606 -2.132 -0.991 1.00 98.19 87 THR A CA 1
ATOM 614 C C . THR A 1 87 ? 4.720 -1.052 -0.390 1.00 98.19 87 THR A C 1
ATOM 616 O O . THR A 1 87 ? 5.063 0.129 -0.404 1.00 98.19 87 THR A O 1
ATOM 619 N N . ILE A 1 88 ? 3.567 -1.453 0.142 1.00 97.19 88 ILE A N 1
ATOM 620 C CA . ILE A 1 88 ? 2.573 -0.538 0.708 1.00 97.19 88 ILE A CA 1
ATOM 621 C C . ILE A 1 88 ? 2.508 -0.768 2.214 1.00 97.19 88 ILE A C 1
ATOM 623 O O . ILE A 1 88 ? 2.227 -1.879 2.665 1.00 97.19 88 ILE A O 1
ATOM 627 N N . THR A 1 89 ? 2.738 0.287 2.992 1.00 97.75 89 THR A N 1
ATOM 628 C CA . THR A 1 89 ? 2.501 0.275 4.439 1.00 97.75 89 THR A CA 1
ATOM 629 C C . THR A 1 89 ? 1.164 0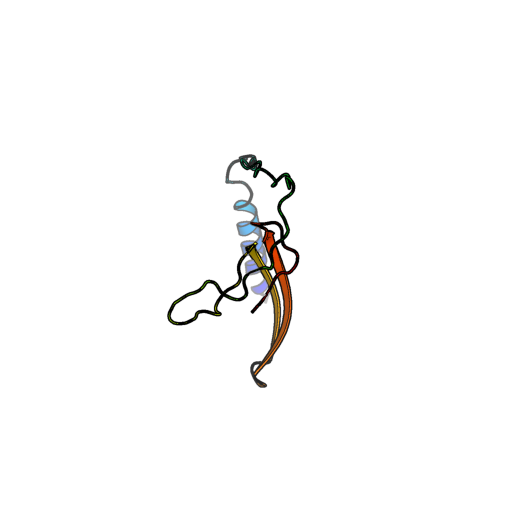.942 4.720 1.00 97.75 89 THR A C 1
ATOM 631 O O . THR A 1 89 ? 1.001 2.134 4.456 1.00 97.75 89 THR A O 1
ATOM 634 N N . ALA A 1 90 ? 0.217 0.188 5.274 1.00 96.19 90 ALA A N 1
ATOM 635 C CA . ALA A 1 90 ? -1.122 0.670 5.589 1.00 96.19 90 ALA A CA 1
ATOM 636 C C . ALA A 1 90 ? -1.567 0.248 6.995 1.00 96.19 90 ALA A C 1
ATOM 638 O O . ALA A 1 90 ? -1.239 -0.843 7.467 1.00 96.19 90 ALA A O 1
ATOM 639 N N . LEU A 1 91 ? -2.332 1.117 7.650 1.00 95.69 91 LEU A N 1
ATOM 640 C CA . LEU A 1 91 ? -2.986 0.868 8.926 1.00 95.69 91 LEU A CA 1
ATOM 641 C C . LEU A 1 91 ? -4.438 0.460 8.680 1.00 95.69 91 LEU A C 1
ATOM 643 O O . LEU A 1 91 ? -5.227 1.240 8.157 1.00 95.69 91 LEU A O 1
ATOM 647 N N . ALA A 1 92 ? -4.827 -0.742 9.099 1.00 94.75 92 ALA A N 1
ATOM 648 C CA . ALA A 1 92 ? -6.232 -1.135 9.068 1.00 94.75 92 ALA A CA 1
ATOM 649 C C . ALA A 1 92 ? -7.048 -0.283 10.059 1.00 94.75 92 ALA A C 1
ATOM 651 O O . ALA A 1 92 ? -6.718 -0.212 11.244 1.00 94.75 92 ALA A O 1
ATOM 652 N N . THR A 1 93 ? -8.122 0.346 9.580 1.00 93.31 93 THR A N 1
ATOM 653 C CA . THR A 1 93 ? -9.033 1.165 10.404 1.00 93.31 93 THR A CA 1
ATOM 654 C C . THR A 1 93 ? -10.244 0.370 10.901 1.00 93.31 93 THR A C 1
ATOM 656 O O . THR A 1 93 ? -10.973 0.828 11.779 1.00 93.31 93 THR A O 1
ATOM 659 N N . ALA A 1 94 ? -10.429 -0.847 10.381 1.00 91.12 94 ALA A N 1
ATOM 660 C CA . ALA A 1 94 ? -11.405 -1.838 10.819 1.00 91.12 94 ALA A CA 1
ATOM 661 C C . ALA A 1 94 ? -10.800 -3.252 10.751 1.00 91.12 94 ALA A C 1
ATOM 663 O O . ALA A 1 94 ? -9.770 -3.473 10.116 1.00 91.12 94 ALA A O 1
ATOM 664 N N . THR A 1 95 ? -11.447 -4.234 11.380 1.00 93.00 95 THR A N 1
ATOM 665 C CA . THR A 1 95 ? -11.103 -5.649 11.174 1.00 93.00 95 THR A CA 1
ATOM 666 C C . THR A 1 95 ? -11.538 -6.066 9.770 1.00 93.00 95 THR A C 1
ATOM 668 O O . THR A 1 95 ? -12.730 -6.023 9.468 1.00 93.00 95 THR A O 1
ATOM 671 N N . LEU A 1 96 ? -10.584 -6.454 8.918 1.00 92.38 96 LEU A N 1
ATOM 672 C CA . LEU A 1 96 ? -10.840 -6.807 7.521 1.00 92.38 96 LEU A CA 1
ATOM 673 C C . LEU A 1 96 ? -10.620 -8.297 7.243 1.00 92.38 96 LEU A C 1
ATOM 675 O O . LEU A 1 96 ? -9.610 -8.851 7.668 1.00 92.38 96 LEU A O 1
ATOM 679 N N . ASP A 1 97 ? -11.513 -8.899 6.454 1.00 93.19 97 ASP A N 1
ATOM 680 C CA . ASP A 1 97 ? -11.310 -10.232 5.851 1.00 93.19 97 ASP A CA 1
ATOM 681 C C . ASP A 1 97 ? -10.626 -10.153 4.479 1.00 93.19 97 ASP A C 1
ATOM 683 O O . ASP A 1 97 ? -9.929 -11.075 4.058 1.00 93.19 97 ASP A O 1
ATOM 687 N N . THR A 1 98 ? -10.834 -9.049 3.758 1.00 92.69 98 THR A N 1
ATOM 688 C CA . THR A 1 98 ? -10.231 -8.781 2.447 1.00 92.69 98 THR A CA 1
ATOM 689 C C . THR A 1 98 ? -9.898 -7.303 2.324 1.00 92.69 98 THR A C 1
ATOM 691 O O . THR A 1 98 ? -10.637 -6.461 2.835 1.00 92.69 98 THR A O 1
ATOM 694 N N . PHE A 1 99 ? -8.845 -6.977 1.583 1.00 92.62 99 PHE A N 1
ATOM 695 C CA . PHE A 1 99 ? -8.527 -5.612 1.166 1.00 92.62 99 PHE A CA 1
ATOM 696 C C . PHE A 1 99 ? -8.538 -5.530 -0.366 1.00 92.62 99 PHE A C 1
ATOM 698 O O . PHE A 1 99 ? -8.395 -6.554 -1.035 1.00 92.62 99 PHE A O 1
ATOM 705 N N . ASN A 1 100 ? -8.725 -4.328 -0.906 1.00 93.19 100 ASN A N 1
ATOM 706 C CA . ASN A 1 100 ? -8.683 -4.057 -2.344 1.00 93.19 100 ASN A CA 1
ATOM 707 C C . ASN A 1 100 ? -7.533 -3.096 -2.640 1.00 93.19 100 ASN A C 1
ATOM 709 O O . ASN A 1 100 ? -7.186 -2.303 -1.774 1.00 93.19 100 ASN A O 1
ATOM 713 N N . LEU A 1 101 ? -6.974 -3.162 -3.845 1.00 92.38 101 LEU A N 1
ATOM 714 C CA . LEU A 1 101 ? -6.065 -2.166 -4.412 1.00 92.38 101 LEU A CA 1
ATOM 715 C C . LEU A 1 101 ? -6.557 -1.851 -5.826 1.00 92.38 101 LEU A C 1
ATOM 717 O O . LEU A 1 101 ? -7.081 -2.746 -6.491 1.00 92.38 101 LEU A O 1
ATOM 721 N N . ASP A 1 102 ? -6.397 -0.596 -6.233 1.00 87.88 102 ASP A N 1
ATOM 722 C CA . ASP A 1 102 ? -6.647 -0.106 -7.594 1.00 87.88 102 ASP A CA 1
ATOM 723 C C . ASP A 1 102 ? -5.302 0.069 -8.314 1.00 87.88 102 ASP A C 1
ATOM 725 O O . ASP A 1 102 ? -4.358 0.555 -7.641 1.00 87.88 102 ASP A O 1
#

Foldseek 3Di:
DDDPPVVVVVVVVVVVVVVVPPDDDDPPDPPDPPPDPPPPDDDADAKQQAPCDPVCRRPDIGQKAWDDKDWDWDADPVVGDIDTDIDTDIGGPTRHPYTDDD

Sequence (102 aa):
MIPMQKWLLTSVCTVVLIFVAGCALQPIQPTGAGTQPTGAGTVPIKGAAGLGDELFPNAGNGGYDVQQYDLDLAVDVANNIITGTATITALATATLDTFNLD

Secondary structure (DSSP, 8-state):
---TTHHHHHHHHHHHHHGGGSS-----------------SPPPEEPPS----SS-TT-S--SEEEEEEEEEEEEETTTTEEEEEEEEEEEESS-EEE----

pLDDT: mean 77.05, std 21.03, range [36.09, 98.5]

Radius of gyration: 24.14 Å; chains: 1; bounding box: 71×32×48 Å

=== Feature glossary ===
The record interleaves many kinds of information about one protein. Here is each kind framed as the question it answers.

Q: What does the local fold look like, residue by residue?
A: The Foldseek 3Di string encodes local tertiary geometry as a 20-letter alphabet — one characte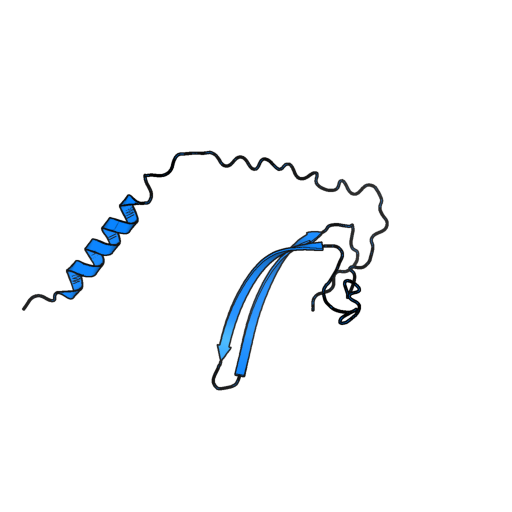r per residue — derived from the relative positions of nearby Cα atoms. Unlike the amino-acid sequence, 3Di is a direct function of the 3D structure, so two proteins with the same fold have similar 3Di strings even at low sequence identity.

Q: Which residues are in helices, strands, or loops?
A: The SS8 string is DSSP's per-residue secondary-structure call. α-helix (H) means an i→i+4 H-bond ladder; β-strand (E) means the residue participates in a β-sheet; 3₁₀ (G) and π (I) are tighter and wider helices; T/S are turns/bends; '-' is loop.

Q: How big and how compact is the whole molecule?
A: Radius of gyration (Rg) is the root-mean-square distance of Cα atoms from their centroid — a single number for overall size and compactness. A globular domain of N residues has Rg ≈ 2.2·N^0.38 Å; an extended or disordered chain has a much larger Rg. The Cα contact count is the number of residue pairs whose Cα atoms are within 8 Å and are more than four positions apart in sequence — a standard proxy for tertiary packing density. The bounding box is the smallest axis-aligned box enclosing all Cα atoms.

Q: Where is each backbone atom in 3D?
A: Structure coordinates are given as an mmCIF _atom_site loop: one row per atom with element, residue name, chain id, sequence number, and x/y/z position in Å. Only the four main-chain atoms per residue are included here; side chains are omitted to keep the record compact.

Q: What is the amino-acid chain?
A: Primary structure: the covalent order of the twenty standard amino acids along the backbone. Two proteins with the same sequence will (almost always) fold to the same structure; two with 30% iden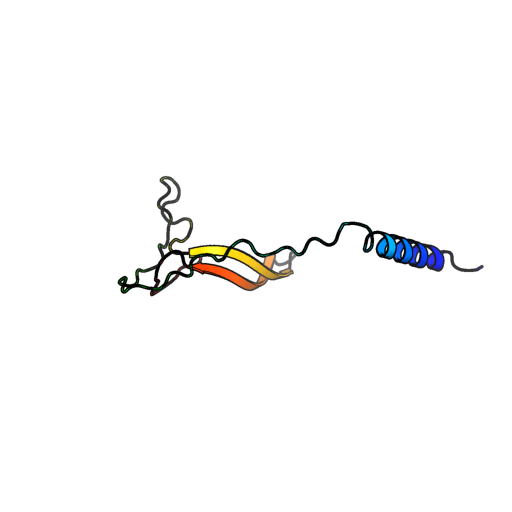tity often share a fold but not the details.

Q: What if only a Cα trace is available?
A: Three-state secondary structure (P-SEA) collapses the eight DSSP classes into helix (a), strand (b), and coil (c). P-SEA assigns these from Cα geometry alone — distances and angles — without requiring backbone oxygens, so it works on any Cα trace.

Q: What family and function is it annotated with?
A: Database cross-references. InterPro integrates a dozen domain/family signature databases into unified entries with residue-range hits. GO terms attach function/process/location labels with evidence codes. CATH codes position the fold in a four-level structural taxonomy. Organism is the NCBI-taxonomy species name.

Q: How confident is the AlphaFold model at each residue?
A: pLDDT is the predicted lDDT-Cα score: AlphaFold's confidence that the local environment of each residue (all inter-atomic distances within 15 Å) is correctly placed. It is a per-residue number between 0 and 100, with higher meaning more reliable.

Q: How mobile is each atom in the crystal?
A: B-factor (Debye–Waller factor) reflects atomic displacement in the crystal lattice. It is an experimental observable (units Å²), not a prediction; low values mean the atom is pinned down, high values mean it moves or is heterogeneous across the crystal.

Q: Which residues are buried vs exposed?
A: SASA measures how much of the protein is reachable by solvent. It is computed by rolling a water-sized probe over the atomic surface and summing the exposed area (Å²). Per-residue SASA distinguishes core (buried, low SASA) from surface (exposed, high SASA) residues; total SASA is a whole-molecule size measure.

Q: What do the diagnostic plots show?
A: Plot images: a contact map (which residues are close in 3D, as an N×N binary image), a Ramachandran scatter (backbone torsion angles, revealing secondary-structure composition at a glance), and — for AlphaFold structures — a PAE heatmap (pairwise prediction confidence).

Q: What known structures does this most resemble?
A: The Foldseek neighbor list gives the closest experimentally determined structures in the PDB, ranked by structural alignment. TM-score near 1 means near-identical fold; near 0.3 means only rough topology match. This is how one finds what a novel AlphaFold prediction most resembles in the solved-structure universe.

Q: Are the domains correctly placed relative to each other?
A: Predicted aligned error is AlphaFold's pairwise confidence. Unlike pLDDT (per-residue), PAE is per-residue-pair and captures whether two parts of the structure are correctly placed relative to each other. Units are ångströms of expected positional error.

Q: What do the rendered images show?
A: Structure images are PyMOL renders from six orthogonal camera directions. Cartoon representation draws helices as coils and strands as arrows; sticks shows the backbone as bonds; surface shows the solvent-excluded envelope. Rainbow coloring maps sequence position to hue (blue→red, N→C); chain coloring assigns a distinct color per polypeptide.

Q: What are the backbone torsion angles?
A: φ (phi) and ψ (psi) are the two rotatable backbone dihedrals per residue: φ is the C(i-1)–N–Cα–C torsion, ψ is the N–Cα–C–N(i+1) torsion, both in degrees on (−180°, 180°]. α-helical residues cluster near (−60°, −45°); β-strand residues near (−120°, +130°). A Ramachandran plot is simply a scatter of (φ, ψ) for every residue.